Protein AF-A0A822GH36-F1 (afdb_monomer_lite)

pLDDT: mean 86.26, std 12.24, range [36.78, 95.38]

Structure (mmCIF, N/CA/C/O backbone):
data_AF-A0A822GH36-F1
#
_entry.id   AF-A0A822GH36-F1
#
loop_
_atom_site.group_PDB
_atom_site.id
_atom_site.type_symbol
_atom_site.label_atom_id
_atom_site.label_alt_id
_atom_site.label_comp_id
_atom_site.label_asym_id
_atom_site.label_entity_id
_atom_site.label_seq_id
_atom_site.pdbx_PDB_ins_code
_atom_site.Cartn_x
_atom_site.Cartn_y
_atom_site.Cartn_z
_atom_site.occupancy
_atom_site.B_iso_or_equiv
_atom_site.auth_seq_id
_atom_site.auth_comp_id
_atom_site.auth_asym_id
_atom_site.auth_atom_id
_atom_site.pdbx_PDB_model_num
ATOM 1 N N . MET A 1 1 ? -3.833 0.504 12.440 1.00 88.06 1 MET A N 1
ATOM 2 C CA . MET A 1 1 ? -3.458 1.557 11.466 1.00 88.06 1 MET A CA 1
ATOM 3 C C . MET A 1 1 ? -4.288 1.378 10.198 1.00 88.06 1 MET A C 1
ATOM 5 O O . MET A 1 1 ? -4.497 0.233 9.815 1.00 88.06 1 MET A O 1
ATOM 9 N N . LEU A 1 2 ? -4.800 2.445 9.568 1.00 90.44 2 LEU A N 1
ATOM 10 C CA . LEU A 1 2 ? -5.631 2.294 8.360 1.00 90.44 2 LEU A CA 1
ATOM 11 C C . LEU A 1 2 ? -4.774 1.994 7.123 1.00 90.44 2 LEU A C 1
ATOM 13 O O . LEU A 1 2 ? -4.921 0.930 6.531 1.00 90.44 2 LEU A O 1
ATOM 17 N N . LEU A 1 3 ? -3.855 2.897 6.775 1.00 92.25 3 LEU A N 1
ATOM 18 C CA . LEU A 1 3 ? -2.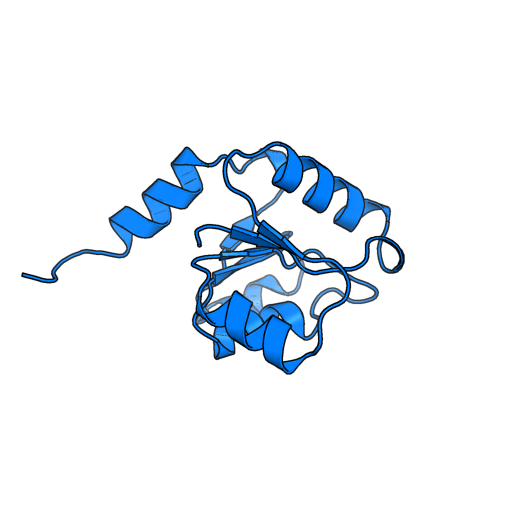982 2.783 5.607 1.00 92.25 3 LEU A CA 1
ATOM 19 C C . LEU A 1 3 ? -1.512 2.840 6.026 1.00 92.25 3 LEU A C 1
ATOM 21 O O . LEU A 1 3 ? -1.095 3.783 6.702 1.00 92.25 3 LEU A O 1
ATOM 25 N N . TYR A 1 4 ? -0.731 1.862 5.572 1.00 93.75 4 TYR A N 1
ATOM 26 C CA . TYR A 1 4 ? 0.717 1.829 5.742 1.00 93.75 4 TYR A CA 1
ATOM 27 C C . TYR A 1 4 ? 1.450 2.085 4.423 1.00 93.75 4 TYR A C 1
ATOM 29 O O . TYR A 1 4 ? 1.133 1.494 3.383 1.00 93.75 4 TYR A O 1
ATOM 37 N N . VAL A 1 5 ? 2.459 2.959 4.469 1.00 92.94 5 VAL A N 1
ATOM 38 C CA . VAL A 1 5 ? 3.268 3.342 3.308 1.00 92.94 5 VAL A CA 1
ATOM 39 C C . VAL A 1 5 ? 4.749 3.114 3.598 1.00 92.94 5 VAL A C 1
ATOM 41 O O . VAL A 1 5 ? 5.343 3.787 4.441 1.00 92.94 5 VAL A O 1
ATOM 44 N N . ASN A 1 6 ? 5.360 2.189 2.853 1.00 91.44 6 ASN A N 1
ATOM 45 C CA . ASN A 1 6 ? 6.794 1.914 2.918 1.00 91.44 6 ASN A CA 1
ATOM 46 C C . ASN A 1 6 ? 7.327 1.507 1.534 1.00 91.44 6 ASN A C 1
ATOM 48 O O . ASN A 1 6 ? 7.248 0.354 1.108 1.00 91.44 6 ASN A O 1
ATOM 52 N N . PHE A 1 7 ? 7.837 2.486 0.786 1.00 89.12 7 PHE A N 1
ATOM 53 C CA . PHE A 1 7 ? 8.577 2.253 -0.453 1.00 89.12 7 PHE A CA 1
ATOM 54 C C . PHE A 1 7 ? 9.464 3.451 -0.794 1.00 89.12 7 PHE A C 1
ATOM 56 O O . PHE A 1 7 ? 9.172 4.598 -0.473 1.00 89.12 7 PHE A O 1
ATOM 63 N N . GLN A 1 8 ? 10.541 3.198 -1.535 1.00 86.56 8 GLN A N 1
ATOM 64 C CA . GLN A 1 8 ? 11.405 4.266 -2.040 1.00 86.56 8 GLN A CA 1
ATOM 65 C C . GLN A 1 8 ? 10.926 4.758 -3.406 1.00 86.56 8 GLN A C 1
ATOM 67 O O . GLN A 1 8 ? 10.787 3.968 -4.339 1.00 86.56 8 GLN A O 1
ATOM 72 N N . VAL A 1 9 ? 10.757 6.067 -3.572 1.00 89.12 9 VAL A N 1
ATOM 73 C CA . VAL A 1 9 ? 10.314 6.679 -4.840 1.00 89.12 9 VAL A CA 1
ATOM 74 C C . VAL A 1 9 ? 11.279 6.404 -6.004 1.00 89.12 9 VAL A C 1
ATOM 76 O O . VAL A 1 9 ? 10.855 6.269 -7.150 1.00 89.12 9 VAL A O 1
ATOM 79 N N . LYS A 1 10 ? 12.578 6.255 -5.718 1.00 86.69 10 LYS A N 1
ATOM 80 C CA . LYS A 1 10 ? 13.650 6.208 -6.726 1.00 86.69 10 LYS A CA 1
ATOM 81 C C . LYS A 1 10 ? 13.496 5.113 -7.796 1.00 86.69 10 LYS A C 1
ATOM 83 O O . LYS A 1 10 ? 13.894 5.351 -8.929 1.00 86.69 10 LYS A O 1
ATOM 88 N N . ASN A 1 11 ? 12.889 3.970 -7.459 1.00 79.38 11 ASN A N 1
ATOM 89 C CA . ASN A 1 11 ? 12.756 2.816 -8.363 1.00 79.38 11 ASN A CA 1
ATOM 90 C C . ASN A 1 11 ? 11.579 2.945 -9.351 1.00 79.38 11 ASN A C 1
ATOM 92 O O . ASN A 1 11 ? 11.452 2.144 -10.261 1.00 79.38 11 ASN A O 1
ATOM 96 N N . ASN A 1 12 ? 10.673 3.906 -9.170 1.00 87.56 12 ASN A N 1
ATOM 97 C CA . ASN A 1 12 ? 9.637 4.227 -10.156 1.00 87.56 12 ASN A CA 1
ATOM 98 C C . ASN A 1 12 ? 9.087 5.611 -9.831 1.00 87.56 12 ASN A C 1
ATOM 100 O O . ASN A 1 12 ? 8.060 5.748 -9.168 1.00 87.56 12 ASN A O 1
ATOM 104 N N . ARG A 1 13 ? 9.825 6.647 -10.239 1.00 89.44 13 ARG A N 1
ATOM 105 C CA . ARG A 1 13 ? 9.547 8.022 -9.804 1.00 89.44 13 ARG A CA 1
ATOM 106 C C . ARG A 1 13 ? 8.142 8.466 -10.192 1.00 89.44 13 ARG A C 1
ATOM 108 O O . ARG A 1 13 ? 7.437 9.015 -9.361 1.00 89.44 13 ARG A O 1
ATOM 115 N N . VAL A 1 14 ? 7.712 8.171 -11.418 1.00 90.25 14 VAL A N 1
ATOM 116 C CA . VAL A 1 14 ? 6.406 8.609 -11.927 1.00 90.25 14 VAL A CA 1
ATOM 117 C C . VAL A 1 14 ? 5.267 8.039 -11.083 1.00 90.25 14 VAL A C 1
ATOM 119 O O . VAL A 1 14 ? 4.449 8.805 -10.578 1.00 90.25 14 VAL A O 1
ATOM 122 N N . GLN A 1 15 ? 5.222 6.719 -10.887 1.00 90.12 15 GLN A N 1
ATOM 123 C CA . GLN A 1 15 ? 4.104 6.100 -10.172 1.00 90.12 15 GLN A CA 1
ATOM 124 C C . GLN A 1 15 ? 4.210 6.280 -8.658 1.00 90.12 15 GLN A C 1
ATOM 126 O O . GLN A 1 15 ? 3.219 6.593 -8.000 1.00 90.12 15 GLN A O 1
ATOM 131 N N . ARG A 1 16 ? 5.414 6.149 -8.089 1.00 91.19 16 ARG A N 1
ATOM 132 C CA . ARG A 1 16 ? 5.610 6.229 -6.635 1.00 91.19 16 ARG A CA 1
ATOM 133 C C . ARG A 1 16 ? 5.519 7.648 -6.098 1.00 91.19 16 ARG A C 1
ATOM 135 O O . ARG A 1 16 ? 5.044 7.808 -4.982 1.00 91.19 16 ARG A O 1
ATOM 142 N N . SER A 1 17 ? 5.916 8.673 -6.858 1.00 92.31 17 SER A N 1
ATOM 143 C CA . SER A 1 17 ? 5.684 10.062 -6.442 1.00 92.31 17 SER A CA 1
ATOM 144 C C . SER A 1 17 ? 4.197 10.393 -6.418 1.00 92.31 17 SER A C 1
ATOM 146 O O . SER A 1 17 ? 3.756 11.058 -5.488 1.00 92.31 17 SER A O 1
ATOM 148 N N . LYS A 1 18 ? 3.418 9.912 -7.398 1.00 92.69 18 LYS A N 1
ATOM 149 C CA . LYS A 1 18 ? 1.960 10.091 -7.402 1.00 92.69 18 LYS A CA 1
ATOM 150 C C . LYS A 1 18 ? 1.309 9.389 -6.210 1.00 92.69 18 LYS A C 1
ATOM 152 O O . LYS A 1 18 ? 0.589 10.038 -5.461 1.00 92.69 18 LYS A O 1
ATOM 157 N N . ALA A 1 19 ? 1.634 8.113 -5.997 1.00 92.50 19 ALA A N 1
ATOM 158 C CA . ALA A 1 19 ? 1.119 7.327 -4.876 1.00 92.50 19 ALA A CA 1
ATOM 159 C C . ALA A 1 19 ? 1.476 7.958 -3.522 1.00 92.50 19 ALA A C 1
ATOM 161 O O . ALA A 1 19 ? 0.618 8.108 -2.658 1.00 92.50 19 ALA A O 1
ATOM 162 N N . LEU A 1 20 ? 2.735 8.376 -3.349 1.00 92.12 20 LEU A N 1
ATOM 163 C CA . LEU A 1 20 ? 3.187 9.010 -2.114 1.00 92.12 20 LEU A CA 1
ATOM 164 C C . LEU A 1 20 ? 2.518 10.371 -1.897 1.00 92.12 20 LEU A C 1
ATOM 166 O O . LEU A 1 20 ? 2.079 10.651 -0.790 1.00 92.12 20 LEU A O 1
ATOM 170 N N . LYS A 1 21 ? 2.406 11.206 -2.940 1.00 92.62 21 LYS A N 1
ATOM 171 C CA . LYS A 1 21 ? 1.728 12.507 -2.847 1.00 92.62 21 LYS A CA 1
ATOM 172 C C . LYS A 1 21 ? 0.268 12.342 -2.429 1.00 92.62 21 LYS A C 1
ATOM 174 O O . LYS A 1 21 ? -0.193 13.095 -1.581 1.00 92.62 21 LYS A O 1
ATOM 179 N N . TRP A 1 22 ? -0.431 11.372 -3.015 1.00 91.88 22 TRP A N 1
ATOM 180 C CA . TRP A 1 22 ? -1.797 11.038 -2.627 1.00 91.88 22 TRP A CA 1
ATOM 181 C C . TRP A 1 22 ? -1.865 10.604 -1.158 1.00 91.88 22 TRP A C 1
ATOM 183 O O . TRP A 1 22 ? -2.608 11.198 -0.384 1.00 91.88 22 TRP A O 1
ATOM 193 N N . ALA A 1 23 ? -1.028 9.647 -0.746 1.00 91.56 23 ALA A N 1
ATOM 194 C CA . ALA A 1 23 ? -1.061 9.114 0.613 1.00 91.56 23 ALA A CA 1
ATOM 195 C C . ALA A 1 23 ? -0.729 10.172 1.678 1.00 91.56 23 ALA A C 1
ATOM 197 O O . ALA A 1 23 ? -1.363 10.212 2.723 1.00 91.56 23 ALA A O 1
ATOM 198 N N . LEU A 1 24 ? 0.225 11.067 1.406 1.00 89.31 24 LEU A N 1
ATOM 199 C CA . LEU A 1 24 ? 0.557 12.178 2.305 1.00 89.31 24 LEU A CA 1
ATOM 200 C C . LEU A 1 24 ? -0.536 13.256 2.372 1.00 89.31 24 LEU A C 1
ATOM 202 O O . LEU A 1 24 ? -0.508 14.085 3.276 1.00 89.31 24 LEU A O 1
ATOM 206 N N . GLY A 1 25 ? -1.473 13.272 1.420 1.00 88.00 25 GLY A N 1
ATOM 207 C CA . GLY A 1 25 ? -2.638 14.156 1.438 1.00 88.00 25 GLY A CA 1
ATOM 208 C C . GLY A 1 25 ? -3.782 13.655 2.321 1.00 88.00 25 GLY A C 1
ATOM 209 O O . GLY A 1 25 ? -4.730 14.402 2.551 1.00 88.00 25 GLY A O 1
ATOM 210 N N . LEU A 1 26 ? -3.714 12.413 2.809 1.00 84.06 26 LEU A N 1
ATOM 211 C CA . LEU A 1 26 ? -4.740 11.827 3.664 1.00 84.06 26 LEU A CA 1
ATOM 212 C C . LEU A 1 26 ? -4.445 12.085 5.151 1.00 84.06 26 LEU A C 1
ATOM 214 O O . LEU A 1 26 ? -3.283 12.044 5.571 1.00 84.06 26 LEU A O 1
ATOM 218 N N . PRO A 1 27 ? -5.480 12.284 5.985 1.00 78.19 27 PRO A N 1
ATOM 219 C CA . PRO A 1 27 ? -5.304 12.293 7.431 1.00 78.19 27 PRO A CA 1
ATOM 220 C C . PRO A 1 27 ? -4.876 10.900 7.932 1.00 78.19 27 PRO A C 1
ATOM 222 O O . PRO A 1 27 ? -5.283 9.877 7.385 1.00 78.19 27 PRO A O 1
ATOM 225 N N . ASN A 1 28 ? -4.080 10.850 9.007 1.00 69.81 28 ASN A N 1
ATOM 226 C CA . ASN A 1 28 ? -3.719 9.615 9.728 1.00 69.81 28 ASN A CA 1
ATOM 227 C C . ASN A 1 28 ? -2.972 8.533 8.916 1.00 69.81 28 ASN A C 1
ATOM 229 O O . ASN A 1 28 ? -3.103 7.339 9.198 1.00 69.81 28 ASN A O 1
ATOM 233 N N . VAL A 1 29 ? -2.149 8.928 7.941 1.00 74.94 29 VAL A N 1
ATOM 234 C CA . VAL A 1 29 ? -1.271 7.994 7.218 1.00 74.94 29 VAL A CA 1
ATOM 235 C C . VAL A 1 29 ? 0.069 7.834 7.924 1.00 74.94 29 VAL A C 1
ATOM 237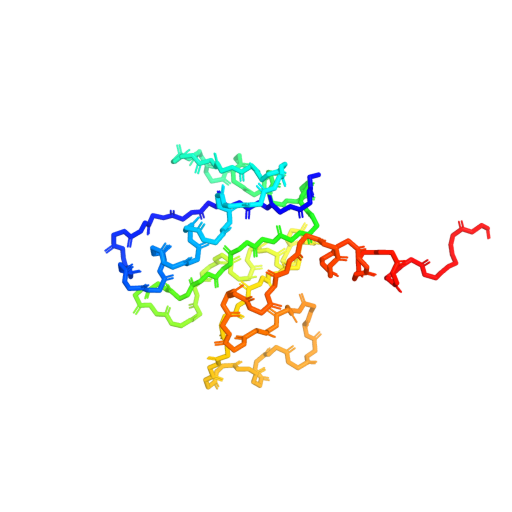 O O . VAL A 1 29 ? 0.767 8.807 8.207 1.00 74.94 29 VAL A O 1
ATOM 240 N N . THR A 1 30 ? 0.471 6.585 8.155 1.00 76.31 30 THR A N 1
ATOM 241 C CA . THR A 1 30 ? 1.822 6.274 8.624 1.00 76.31 30 THR A CA 1
ATOM 242 C C . THR A 1 30 ? 2.727 6.033 7.426 1.00 76.31 30 THR A C 1
ATOM 244 O O . THR A 1 30 ? 2.580 5.063 6.679 1.00 76.31 30 THR A O 1
ATOM 247 N N . HIS A 1 31 ? 3.695 6.928 7.268 1.00 77.94 31 HIS A N 1
ATOM 248 C CA . HIS A 1 31 ? 4.775 6.795 6.305 1.00 77.94 31 HIS A CA 1
ATOM 249 C C . HIS A 1 31 ? 6.070 6.473 7.048 1.00 77.94 31 HIS A C 1
ATOM 251 O O . HIS A 1 31 ? 6.563 7.287 7.829 1.00 77.94 31 HIS A O 1
ATOM 257 N N . SER A 1 32 ? 6.627 5.287 6.809 1.00 75.12 32 SER A N 1
ATOM 258 C CA . SER A 1 32 ? 7.915 4.902 7.384 1.00 75.12 32 SER A CA 1
ATOM 259 C C . SER A 1 32 ? 9.031 5.061 6.358 1.00 75.12 32 SER A C 1
ATOM 261 O O . SER A 1 32 ? 8.944 4.582 5.227 1.00 75.12 32 SER A O 1
ATOM 263 N N . HIS A 1 33 ? 10.119 5.701 6.779 1.00 68.25 33 HIS A N 1
ATOM 264 C CA . HIS A 1 33 ? 11.387 5.662 6.058 1.00 68.25 33 HIS A CA 1
ATOM 265 C C . HIS A 1 33 ? 12.161 4.398 6.443 1.00 68.25 33 HIS A C 1
ATOM 267 O O . HIS A 1 33 ? 12.010 3.931 7.564 1.00 68.25 33 HIS A O 1
ATOM 273 N N . VAL A 1 34 ? 12.963 3.874 5.502 1.00 67.12 34 VAL A N 1
ATOM 274 C CA . VAL A 1 34 ? 13.862 2.700 5.606 1.00 67.12 34 VAL A CA 1
ATOM 275 C C . VAL A 1 34 ? 13.878 2.051 6.996 1.00 67.12 34 VAL A C 1
ATOM 277 O O . VAL A 1 34 ? 14.610 2.470 7.888 1.00 67.12 34 VAL A O 1
ATOM 280 N N . THR A 1 35 ? 13.063 1.014 7.156 1.00 79.50 35 THR A N 1
ATOM 281 C CA . THR A 1 35 ? 12.977 0.200 8.369 1.00 79.50 35 THR A CA 1
ATOM 282 C C . THR A 1 35 ? 13.696 -1.129 8.162 1.00 79.50 35 THR A C 1
ATOM 284 O O . THR A 1 35 ? 13.950 -1.533 7.023 1.00 79.50 35 THR A O 1
ATOM 287 N N . SER A 1 36 ? 13.990 -1.851 9.247 1.00 89.69 36 SER A N 1
ATOM 288 C CA . SER A 1 36 ? 14.318 -3.273 9.116 1.00 89.69 36 SER A CA 1
ATOM 289 C C . SER A 1 36 ? 13.150 -4.018 8.459 1.00 89.69 36 SER A C 1
ATOM 291 O O . SER A 1 36 ? 11.995 -3.583 8.529 1.00 89.69 36 SER A O 1
ATOM 293 N N . HIS A 1 37 ? 13.448 -5.141 7.809 1.00 90.00 37 HIS A N 1
ATOM 294 C CA . HIS A 1 37 ? 12.418 -5.958 7.171 1.00 90.00 37 HIS A CA 1
ATOM 295 C C . HIS A 1 37 ? 11.409 -6.506 8.194 1.00 90.00 37 HIS A C 1
ATOM 297 O O . HIS A 1 37 ? 10.209 -6.472 7.952 1.00 90.00 37 HIS A O 1
ATOM 303 N N . GLU A 1 38 ? 11.885 -6.906 9.376 1.00 92.50 38 GLU A N 1
ATOM 304 C CA . GLU A 1 38 ? 11.040 -7.335 10.496 1.00 92.50 38 GLU A CA 1
ATOM 305 C C . GLU A 1 38 ? 10.051 -6.243 10.920 1.00 92.50 38 GLU A C 1
ATOM 307 O O . GLU A 1 38 ? 8.851 -6.492 11.019 1.00 92.50 38 GLU A O 1
ATOM 312 N N . LEU A 1 39 ? 10.537 -5.012 11.109 1.00 91.50 39 LEU A N 1
ATOM 313 C CA . LEU A 1 39 ? 9.680 -3.887 11.464 1.00 91.50 39 LEU A CA 1
ATOM 314 C C . LEU A 1 39 ? 8.672 -3.593 10.347 1.00 91.50 39 LEU A C 1
ATOM 316 O O . LEU A 1 39 ? 7.502 -3.379 10.630 1.00 91.50 39 LEU A O 1
ATOM 320 N N . TYR A 1 40 ? 9.104 -3.633 9.085 1.00 92.75 40 TYR A N 1
ATOM 321 C CA . TYR A 1 40 ? 8.217 -3.466 7.933 1.00 92.75 40 TYR A CA 1
ATOM 322 C C . TYR A 1 40 ? 7.063 -4.479 7.944 1.00 92.75 40 TYR A C 1
ATOM 324 O O . TYR A 1 40 ? 5.907 -4.071 7.851 1.00 92.75 40 TYR A O 1
ATOM 332 N N . LEU A 1 41 ? 7.362 -5.773 8.097 1.00 94.19 41 LEU A N 1
ATOM 333 C CA . LEU A 1 41 ? 6.343 -6.823 8.136 1.00 94.19 41 LEU A CA 1
ATOM 334 C C . LEU A 1 41 ? 5.411 -6.654 9.338 1.00 94.19 41 LEU A C 1
ATOM 336 O O . LEU A 1 41 ? 4.197 -6.778 9.196 1.00 94.19 41 LEU A O 1
ATOM 340 N N . ARG A 1 42 ? 5.961 -6.314 10.508 1.00 94.00 42 ARG A N 1
ATOM 341 C CA . ARG A 1 42 ? 5.174 -6.067 11.719 1.00 94.00 42 ARG A CA 1
ATOM 342 C C . ARG A 1 42 ? 4.194 -4.908 11.540 1.00 94.00 42 ARG A C 1
ATOM 344 O O . ARG A 1 42 ? 3.020 -5.046 11.864 1.00 94.00 42 ARG A O 1
ATOM 351 N N . GLU A 1 43 ? 4.659 -3.771 11.022 1.00 93.38 43 GLU A N 1
ATOM 352 C CA . GLU A 1 43 ? 3.791 -2.616 10.772 1.00 93.38 43 GLU A CA 1
ATOM 353 C C . GLU A 1 43 ? 2.748 -2.920 9.690 1.00 93.38 43 GLU A C 1
ATOM 355 O O . GLU A 1 43 ? 1.593 -2.515 9.819 1.00 93.38 43 GLU A O 1
ATOM 360 N N . LEU A 1 44 ? 3.119 -3.693 8.666 1.00 92.56 44 LEU A N 1
ATOM 361 C CA . LEU A 1 44 ? 2.197 -4.145 7.630 1.00 92.56 44 LEU A CA 1
ATOM 362 C C . LEU A 1 44 ? 1.083 -5.031 8.206 1.00 92.56 44 LEU A C 1
ATOM 364 O O . LEU A 1 44 ? -0.078 -4.782 7.909 1.00 92.56 44 LEU A O 1
ATOM 368 N N . GLY A 1 45 ? 1.404 -5.983 9.088 1.00 93.94 45 GLY A N 1
ATOM 369 C CA . GLY A 1 45 ? 0.406 -6.825 9.766 1.00 93.94 45 GLY A CA 1
ATOM 370 C C . GLY A 1 45 ? -0.520 -6.066 10.727 1.00 93.94 45 GLY A C 1
ATOM 371 O O . GLY A 1 45 ? -1.629 -6.508 11.011 1.00 93.94 45 GLY A O 1
ATOM 372 N N . ASN A 1 46 ? -0.108 -4.881 11.187 1.00 93.62 46 ASN A N 1
ATOM 373 C CA . ASN A 1 46 ? -0.938 -3.981 11.997 1.00 93.62 46 ASN A CA 1
ATOM 374 C C . ASN A 1 46 ? -1.781 -2.998 11.151 1.00 93.62 46 ASN A C 1
ATOM 376 O O . ASN A 1 46 ? -2.556 -2.189 11.696 1.00 93.62 46 ASN A O 1
ATOM 380 N N . ALA A 1 47 ? -1.612 -3.017 9.826 1.00 93.12 47 ALA A N 1
ATOM 381 C CA . ALA A 1 47 ? -2.317 -2.167 8.878 1.00 93.12 47 ALA A CA 1
ATOM 382 C C . ALA A 1 47 ? -3.559 -2.865 8.310 1.00 93.12 47 ALA A C 1
ATOM 384 O O . ALA A 1 47 ? -3.568 -4.074 8.105 1.00 93.12 47 ALA A O 1
ATOM 385 N N . LYS A 1 48 ? -4.603 -2.097 7.979 1.00 93.69 48 LYS A N 1
ATOM 386 C CA . LYS A 1 48 ? -5.713 -2.615 7.159 1.00 93.69 48 LYS A CA 1
ATOM 387 C C . LYS A 1 48 ? -5.330 -2.655 5.679 1.00 93.69 48 LYS A C 1
ATOM 389 O O . LYS A 1 48 ? -5.615 -3.636 4.996 1.00 93.69 48 LYS A O 1
ATOM 394 N N . PHE A 1 49 ? -4.646 -1.614 5.210 1.00 94.31 49 PHE A N 1
ATOM 395 C CA . PHE A 1 49 ? -4.192 -1.474 3.831 1.00 94.31 49 PHE A CA 1
ATOM 396 C C . PHE A 1 49 ? -2.687 -1.213 3.749 1.00 94.31 49 PHE A C 1
ATOM 398 O O . PHE A 1 49 ? -2.128 -0.463 4.552 1.00 94.31 49 PHE A O 1
ATOM 405 N N . GLY A 1 50 ? -2.046 -1.774 2.723 1.00 94.12 50 GLY A N 1
ATOM 406 C CA . GLY A 1 50 ? -0.655 -1.497 2.365 1.00 94.12 50 GLY A CA 1
ATOM 407 C C . GLY A 1 50 ? -0.560 -0.881 0.973 1.00 94.12 50 GLY A C 1
ATOM 408 O O . GLY A 1 50 ? -1.056 -1.451 0.004 1.00 94.12 50 GLY A O 1
ATOM 409 N N . LEU A 1 51 ? 0.091 0.274 0.831 1.00 94.00 51 LEU A N 1
ATOM 410 C CA . LEU A 1 51 ? 0.235 0.910 -0.481 1.00 94.00 51 LEU A CA 1
ATOM 411 C C . LEU A 1 51 ? 1.321 0.204 -1.312 1.00 94.00 51 LEU A C 1
ATOM 413 O O . LEU A 1 51 ? 2.506 0.262 -0.969 1.00 94.00 51 LEU A O 1
ATOM 417 N N . SER A 1 52 ? 0.940 -0.429 -2.427 1.00 94.12 52 SER A N 1
ATOM 418 C CA . SER A 1 52 ? 1.845 -1.208 -3.286 1.00 94.12 52 SER A CA 1
ATOM 419 C C . SER A 1 52 ? 1.875 -0.681 -4.733 1.00 94.12 52 SER A C 1
ATOM 421 O O . SER A 1 52 ? 1.428 -1.342 -5.670 1.00 94.12 52 SER A O 1
ATOM 423 N N . PRO A 1 53 ? 2.432 0.524 -4.971 1.00 93.38 53 PRO A N 1
ATOM 424 C CA . PRO A 1 53 ? 2.601 1.043 -6.321 1.00 93.38 53 PRO A CA 1
ATOM 425 C C . PRO A 1 53 ? 3.669 0.237 -7.078 1.00 93.38 53 PRO A C 1
ATOM 427 O O . PRO A 1 53 ? 4.625 -0.248 -6.450 1.00 93.38 53 PRO A O 1
ATOM 430 N N . PRO A 1 54 ? 3.600 0.176 -8.421 1.00 90.81 54 PRO A N 1
ATOM 431 C CA . PRO A 1 54 ? 4.631 -0.445 -9.244 1.00 90.81 54 PRO A CA 1
ATOM 432 C C . PRO A 1 54 ? 6.046 0.066 -8.923 1.00 90.81 54 PRO A C 1
ATOM 434 O O . PRO A 1 54 ? 6.273 1.234 -8.586 1.00 90.81 54 PRO A O 1
ATOM 437 N N . GLY A 1 55 ? 7.020 -0.842 -8.971 1.00 84.94 55 GLY A N 1
ATOM 438 C CA . GLY A 1 55 ? 8.448 -0.549 -8.829 1.00 84.94 55 GLY A CA 1
ATOM 439 C C . GLY A 1 55 ? 9.170 -0.609 -10.165 1.00 84.94 55 GLY A C 1
ATOM 440 O O . GLY A 1 55 ? 8.629 -0.163 -11.174 1.00 84.94 55 GLY A O 1
ATOM 441 N N . ASN A 1 56 ? 10.370 -1.199 -10.158 1.00 77.88 56 ASN A N 1
ATOM 442 C CA . ASN A 1 56 ? 11.059 -1.590 -11.392 1.00 77.88 56 ASN A CA 1
ATOM 443 C C . ASN A 1 56 ? 10.275 -2.684 -12.149 1.00 77.88 56 ASN A C 1
ATOM 445 O O . ASN A 1 56 ? 10.401 -2.794 -13.362 1.00 77.88 56 ASN A O 1
ATOM 449 N N . GLY A 1 57 ? 9.467 -3.477 -11.434 1.00 72.25 57 GLY A N 1
ATOM 450 C CA . GLY A 1 57 ? 8.480 -4.408 -11.986 1.00 72.25 57 GLY A CA 1
ATOM 451 C C . GLY A 1 57 ? 7.062 -4.094 -11.497 1.00 72.25 57 GLY A C 1
ATOM 452 O O . GLY A 1 57 ? 6.882 -3.299 -10.565 1.00 72.25 57 GLY A O 1
ATOM 453 N N . LEU A 1 58 ? 6.070 -4.717 -12.140 1.00 59.94 58 LEU A N 1
ATOM 454 C CA . LEU A 1 58 ? 4.648 -4.556 -11.816 1.00 59.94 58 LEU A CA 1
ATOM 455 C C . LEU A 1 58 ? 4.261 -5.286 -10.519 1.00 59.94 58 LEU A C 1
ATOM 457 O O . LEU A 1 58 ? 3.595 -4.682 -9.686 1.00 59.94 58 LEU A O 1
ATOM 461 N N . ASP A 1 59 ? 4.754 -6.513 -10.311 1.00 59.16 59 ASP A N 1
ATOM 462 C CA . ASP A 1 59 ? 4.571 -7.273 -9.068 1.00 59.16 59 ASP A CA 1
ATOM 463 C C . ASP A 1 59 ? 5.884 -7.352 -8.310 1.00 59.16 59 ASP A C 1
ATOM 465 O O . ASP A 1 59 ? 6.829 -7.993 -8.764 1.00 59.16 59 ASP A O 1
ATOM 469 N N . TRP A 1 60 ? 5.977 -6.682 -7.171 1.00 71.69 60 TRP A N 1
ATOM 470 C CA . TRP A 1 60 ? 7.141 -6.782 -6.296 1.00 71.69 60 TRP A CA 1
ATOM 471 C C . TRP A 1 60 ? 6.685 -7.197 -4.905 1.00 71.69 60 TRP A C 1
ATOM 473 O O . TRP A 1 60 ? 5.547 -6.931 -4.528 1.00 71.69 60 TRP A O 1
ATOM 483 N N . HIS A 1 61 ? 7.617 -7.791 -4.155 1.00 84.88 61 HIS A N 1
ATOM 484 C CA . HIS A 1 61 ? 7.446 -8.404 -2.833 1.00 84.88 61 HIS A CA 1
ATOM 485 C C . HIS A 1 61 ? 6.394 -7.741 -1.930 1.00 84.88 61 HIS A C 1
ATOM 487 O O . HIS A 1 61 ? 5.579 -8.461 -1.377 1.00 84.88 61 HIS A O 1
ATOM 493 N N . ARG A 1 62 ? 6.304 -6.402 -1.900 1.00 90.06 62 ARG A N 1
ATOM 494 C CA . ARG A 1 62 ? 5.304 -5.646 -1.119 1.00 90.06 62 ARG A CA 1
ATOM 495 C C . ARG A 1 62 ? 3.855 -6.106 -1.296 1.00 90.06 62 ARG A C 1
ATOM 497 O O . ARG A 1 62 ? 3.117 -6.102 -0.318 1.00 90.06 62 ARG A O 1
ATOM 504 N N . THR A 1 63 ? 3.427 -6.454 -2.513 1.00 93.38 63 THR A N 1
ATOM 505 C CA . THR A 1 63 ? 2.046 -6.916 -2.751 1.00 93.38 63 THR A CA 1
ATOM 506 C C . THR A 1 63 ? 1.804 -8.238 -2.025 1.00 93.38 63 THR A C 1
ATOM 508 O O . THR A 1 63 ? 0.850 -8.363 -1.263 1.00 93.38 63 THR A O 1
ATOM 511 N N . TRP A 1 64 ? 2.715 -9.194 -2.203 1.00 92.00 64 TRP A N 1
ATOM 512 C CA . TRP A 1 64 ? 2.636 -10.522 -1.599 1.00 92.00 64 TRP A CA 1
ATOM 513 C C . TRP A 1 64 ? 2.887 -10.498 -0.089 1.00 92.00 64 TRP A C 1
ATOM 515 O O . TRP A 1 64 ? 2.186 -11.171 0.653 1.00 92.00 64 TRP A O 1
ATOM 525 N N . GLU A 1 65 ? 3.825 -9.677 0.381 1.00 94.06 65 GLU A N 1
ATOM 526 C CA . GLU A 1 65 ? 4.081 -9.430 1.802 1.00 94.06 65 GLU A CA 1
ATOM 527 C C . GLU A 1 65 ? 2.833 -8.866 2.486 1.00 94.06 65 GLU A C 1
ATOM 529 O O . GLU A 1 65 ? 2.481 -9.327 3.566 1.00 94.06 65 GLU A O 1
ATOM 534 N N . ALA A 1 66 ? 2.114 -7.930 1.853 1.00 94.31 66 ALA A N 1
ATOM 535 C CA . ALA A 1 66 ? 0.867 -7.404 2.406 1.00 94.31 66 ALA A CA 1
ATOM 536 C C . ALA A 1 66 ? -0.182 -8.503 2.569 1.00 94.31 66 ALA A C 1
ATOM 538 O O . ALA A 1 66 ? -0.718 -8.661 3.664 1.00 94.31 66 ALA A O 1
ATOM 539 N N . ILE A 1 67 ? -0.398 -9.303 1.519 1.00 93.06 67 ILE A N 1
ATOM 540 C CA . ILE A 1 67 ? -1.340 -10.430 1.545 1.00 93.06 67 ILE A CA 1
ATOM 541 C C . ILE A 1 67 ? -0.966 -11.421 2.654 1.00 93.06 67 ILE A C 1
ATOM 543 O O . ILE A 1 67 ? -1.816 -11.783 3.463 1.00 93.06 67 ILE A O 1
ATOM 547 N N . LEU A 1 68 ? 0.306 -11.827 2.726 1.00 93.81 68 LEU A N 1
ATOM 548 C CA . LEU A 1 68 ? 0.802 -12.783 3.722 1.00 93.81 68 LEU A CA 1
ATOM 549 C C . LEU A 1 68 ? 0.673 -12.263 5.157 1.00 93.81 68 LEU A C 1
ATOM 551 O O . LEU A 1 68 ? 0.399 -13.041 6.065 1.00 93.81 68 LEU A O 1
ATOM 555 N N . MET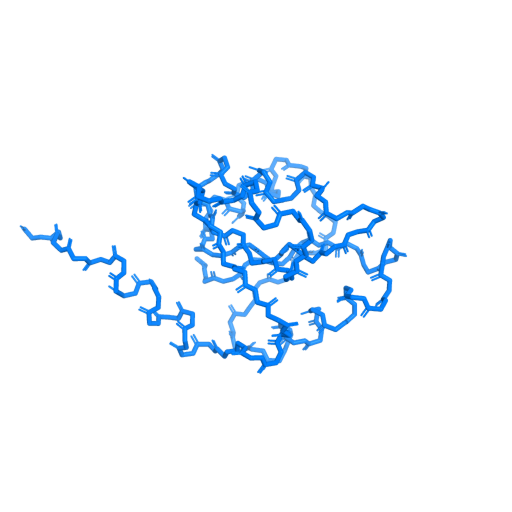 A 1 69 ? 0.842 -10.956 5.361 1.00 95.31 69 MET A N 1
ATOM 556 C CA . MET A 1 69 ? 0.686 -10.318 6.669 1.00 95.31 69 MET A CA 1
ATOM 557 C C . MET A 1 69 ? -0.776 -9.983 7.012 1.00 95.31 69 MET A C 1
ATOM 559 O O . MET A 1 69 ? -1.033 -9.437 8.082 1.00 95.31 69 MET A O 1
ATOM 563 N N . GLY A 1 70 ? -1.740 -10.300 6.138 1.00 92.38 70 GLY A N 1
ATOM 564 C CA . GLY A 1 70 ? -3.169 -10.054 6.366 1.00 92.38 70 GLY A CA 1
ATOM 565 C C . GLY A 1 70 ? -3.639 -8.627 6.057 1.00 92.38 70 GLY A C 1
ATOM 566 O O . GLY A 1 70 ? -4.792 -8.289 6.331 1.00 92.38 70 GLY A O 1
ATOM 567 N N . ALA A 1 71 ? -2.783 -7.794 5.465 1.00 94.12 71 ALA A N 1
ATOM 568 C CA . ALA A 1 71 ? -3.147 -6.476 4.962 1.00 94.12 71 ALA A CA 1
ATOM 569 C C . ALA A 1 71 ? -3.643 -6.554 3.511 1.00 94.12 71 ALA A C 1
ATOM 571 O O . ALA A 1 71 ? -3.246 -7.413 2.727 1.00 94.12 71 ALA A O 1
ATOM 572 N N . VAL A 1 72 ? -4.483 -5.599 3.118 1.00 95.38 72 VAL A N 1
ATOM 573 C CA . VAL A 1 72 ? -4.990 -5.488 1.745 1.00 95.38 72 VAL A CA 1
ATOM 574 C C . VAL A 1 72 ? -4.044 -4.607 0.932 1.00 95.38 72 VAL A C 1
ATOM 576 O O . VAL A 1 72 ? -3.998 -3.394 1.177 1.00 95.38 72 VAL A O 1
ATOM 579 N N . PRO A 1 73 ? -3.273 -5.141 -0.030 1.00 95.00 73 PRO A N 1
ATOM 580 C CA . PRO A 1 73 ? -2.483 -4.294 -0.908 1.00 95.00 73 PRO A CA 1
ATOM 581 C C . PRO A 1 73 ? -3.387 -3.438 -1.799 1.00 95.00 73 PRO A C 1
ATOM 583 O O . PRO A 1 73 ? -4.343 -3.930 -2.399 1.00 95.00 73 PRO A O 1
ATOM 586 N N . ILE A 1 74 ? -3.041 -2.158 -1.917 1.00 95.06 74 ILE A N 1
ATOM 587 C CA . ILE A 1 74 ? -3.615 -1.241 -2.901 1.00 95.06 74 ILE A CA 1
ATOM 588 C C . ILE A 1 74 ? -2.650 -1.152 -4.084 1.00 95.06 74 ILE A C 1
ATOM 590 O O . ILE A 1 74 ? -1.516 -0.686 -3.923 1.00 95.06 74 ILE A O 1
ATOM 594 N N . VAL A 1 75 ? -3.093 -1.594 -5.259 1.00 94.56 75 VAL A N 1
ATOM 595 C CA . VAL A 1 75 ? -2.286 -1.683 -6.486 1.00 94.56 75 VAL A CA 1
ATOM 596 C C . VAL A 1 75 ? -2.915 -0.872 -7.616 1.00 94.56 75 VAL A C 1
ATOM 598 O O . VAL A 1 75 ? -4.127 -0.679 -7.664 1.00 94.56 75 VAL A O 1
ATOM 601 N N . LEU A 1 76 ? -2.085 -0.421 -8.556 1.00 93.81 76 LEU A N 1
ATOM 602 C CA . LEU A 1 76 ? -2.566 0.152 -9.815 1.00 93.81 76 LEU A CA 1
ATOM 603 C C . LEU A 1 76 ? -2.997 -0.963 -10.772 1.00 93.81 76 LEU A C 1
ATOM 605 O O . LEU A 1 76 ? -2.276 -1.953 -10.917 1.00 93.81 76 LEU A O 1
ATOM 609 N N . ARG A 1 77 ? -4.110 -0.740 -11.477 1.00 93.62 77 ARG A N 1
ATOM 610 C CA . ARG A 1 77 ? -4.601 -1.565 -12.587 1.00 93.62 77 ARG A CA 1
ATOM 611 C C . ARG A 1 77 ? -3.467 -1.895 -13.551 1.00 93.62 77 ARG A C 1
ATOM 613 O O . ARG A 1 77 ? -2.733 -1.011 -14.005 1.00 93.62 77 ARG A O 1
ATOM 620 N N . SER A 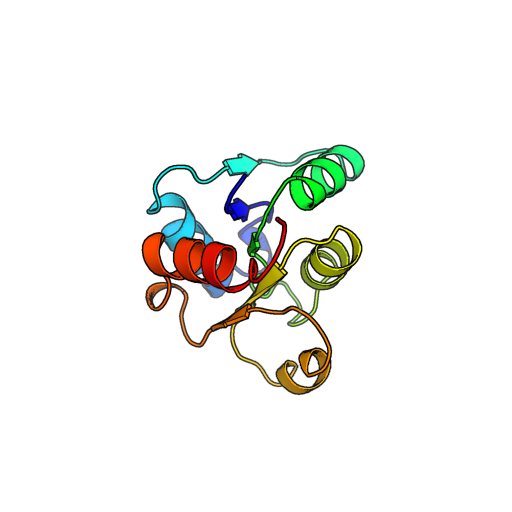1 78 ? -3.320 -3.170 -13.890 1.00 91.50 78 SER A N 1
ATOM 621 C CA . SER A 1 78 ? -2.289 -3.631 -14.813 1.00 91.50 78 SER A CA 1
ATOM 622 C C . SER A 1 78 ? -2.662 -4.957 -15.480 1.00 91.50 78 SER A C 1
ATOM 624 O O . SER A 1 78 ? -3.725 -5.526 -15.271 1.00 91.50 78 SER A O 1
ATOM 626 N N . ARG A 1 79 ? -1.750 -5.506 -16.287 1.00 90.75 79 ARG A N 1
ATOM 627 C CA . ARG A 1 79 ? -1.925 -6.853 -16.857 1.00 90.75 79 ARG A CA 1
ATOM 628 C C . ARG A 1 79 ? -1.837 -7.975 -15.813 1.00 90.75 79 ARG A C 1
ATOM 630 O O . ARG A 1 79 ? -2.056 -9.125 -16.171 1.00 90.75 79 ARG A O 1
ATOM 637 N N . LEU A 1 80 ? -1.484 -7.653 -14.568 1.00 89.06 80 LEU A N 1
ATOM 638 C CA . LEU A 1 80 ? -1.388 -8.610 -13.469 1.00 89.06 80 LEU A CA 1
ATOM 639 C C . LEU A 1 80 ? -2.687 -8.769 -12.684 1.00 89.06 80 LEU A C 1
ATOM 641 O O . LEU A 1 80 ? -2.753 -9.650 -11.841 1.00 89.06 80 LEU A O 1
ATOM 645 N N . ASP A 1 81 ? -3.720 -7.977 -12.974 1.00 91.06 81 ASP A N 1
ATOM 646 C CA . ASP A 1 81 ? -5.015 -8.070 -12.295 1.00 91.06 81 ASP A CA 1
ATOM 647 C C . ASP A 1 81 ? -5.582 -9.508 -12.235 1.00 91.06 81 ASP A C 1
ATOM 649 O O . ASP A 1 81 ? -6.091 -9.885 -11.179 1.00 91.06 81 ASP A O 1
ATOM 653 N N . PRO A 1 82 ? -5.439 -10.362 -13.279 1.00 92.38 82 PRO A N 1
ATOM 654 C CA . PRO A 1 82 ? -5.870 -11.762 -13.206 1.00 92.38 82 PRO A CA 1
ATOM 655 C C . PRO A 1 82 ? -5.135 -12.615 -12.158 1.00 92.38 82 PRO A C 1
ATOM 657 O O . PRO A 1 82 ? -5.642 -13.659 -11.769 1.00 92.38 82 PRO A O 1
ATOM 660 N N . LEU A 1 83 ? -3.951 -12.205 -11.687 1.00 88.38 83 LEU A N 1
ATOM 661 C CA . LEU A 1 83 ? -3.244 -12.895 -10.598 1.00 88.38 83 LEU A CA 1
ATOM 662 C C . LEU A 1 83 ? -3.906 -12.666 -9.237 1.00 88.38 83 LEU A C 1
ATOM 664 O O . LEU A 1 83 ? -3.631 -13.396 -8.288 1.00 88.38 83 LEU A O 1
ATOM 668 N N . PHE A 1 84 ? -4.762 -11.649 -9.134 1.00 88.19 84 PHE A N 1
ATOM 669 C CA . PHE A 1 84 ? -5.391 -11.237 -7.886 1.00 88.19 84 PHE A CA 1
ATOM 670 C C . PHE A 1 84 ? -6.852 -11.679 -7.771 1.00 88.19 84 PHE A C 1
ATOM 672 O O . PHE A 1 84 ? -7.504 -11.301 -6.805 1.00 88.19 84 PHE A O 1
ATOM 679 N N . THR A 1 85 ? -7.373 -12.470 -8.717 1.00 83.50 85 THR A N 1
ATOM 680 C CA . THR A 1 85 ? -8.797 -12.856 -8.769 1.00 83.50 85 THR A CA 1
ATOM 681 C C . THR A 1 85 ? -9.306 -13.480 -7.467 1.00 83.50 85 THR A C 1
ATOM 683 O O . THR A 1 85 ? -10.418 -13.166 -7.052 1.00 83.50 85 THR A O 1
ATOM 686 N N . ASP A 1 86 ? -8.472 -14.269 -6.787 1.00 84.88 86 ASP A N 1
ATOM 687 C CA . ASP A 1 86 ? -8.824 -14.941 -5.528 1.00 84.88 86 ASP A CA 1
ATOM 688 C C . ASP A 1 86 ? -8.146 -14.316 -4.293 1.00 84.88 86 ASP A C 1
ATOM 690 O O . ASP A 1 86 ? -8.235 -14.843 -3.184 1.00 84.88 86 ASP A O 1
ATOM 694 N N . ALA A 1 87 ? -7.440 -13.196 -4.467 1.00 85.06 87 ALA A N 1
ATOM 695 C CA . ALA A 1 87 ? -6.693 -12.534 -3.405 1.00 85.06 87 ALA A CA 1
ATOM 696 C C . ALA A 1 87 ? -7.392 -11.248 -2.947 1.00 85.06 87 ALA A C 1
ATOM 698 O O . ALA A 1 87 ? -8.003 -10.520 -3.727 1.00 85.06 87 ALA A O 1
ATOM 699 N N . ALA A 1 88 ? -7.252 -10.917 -1.662 1.00 89.00 88 ALA A N 1
ATOM 700 C CA . ALA A 1 88 ? -7.782 -9.676 -1.105 1.00 89.00 88 ALA A CA 1
ATOM 701 C C . ALA A 1 88 ? -6.928 -8.470 -1.536 1.00 89.00 88 ALA A C 1
ATOM 703 O O . ALA A 1 88 ? -6.132 -7.963 -0.751 1.00 89.00 88 ALA A O 1
ATOM 704 N N . VAL A 1 89 ? -7.105 -8.002 -2.772 1.00 93.50 89 VAL A N 1
ATOM 705 C CA . VAL A 1 89 ? -6.353 -6.891 -3.375 1.00 93.50 89 VAL A CA 1
ATOM 706 C C . VAL A 1 89 ? -7.306 -5.772 -3.787 1.00 93.50 89 VAL A C 1
ATOM 708 O O . VAL A 1 89 ? -8.345 -6.018 -4.394 1.00 93.50 89 VAL A O 1
ATOM 711 N N . LEU A 1 90 ? -6.949 -4.525 -3.477 1.00 94.62 90 LEU A N 1
ATOM 712 C CA . LEU A 1 90 ? -7.677 -3.348 -3.945 1.00 94.62 90 LEU A CA 1
ATOM 713 C C . LEU A 1 90 ? -6.992 -2.787 -5.196 1.00 94.62 90 LEU A C 1
ATOM 715 O O . LEU A 1 90 ? -5.935 -2.165 -5.108 1.00 94.62 90 LEU A O 1
ATOM 719 N N . ILE A 1 91 ? -7.601 -3.008 -6.359 1.00 94.50 91 ILE A N 1
ATOM 720 C CA . ILE A 1 91 ? -7.095 -2.533 -7.652 1.00 94.50 91 ILE A CA 1
ATOM 721 C C . ILE A 1 91 ? -7.728 -1.178 -7.977 1.00 94.50 91 ILE A C 1
ATOM 723 O O . ILE A 1 91 ? -8.951 -1.040 -7.928 1.00 94.50 91 ILE A O 1
ATOM 727 N N . VAL A 1 92 ? -6.908 -0.186 -8.332 1.00 94.31 92 VAL A N 1
ATOM 728 C CA . VAL A 1 92 ? -7.365 1.163 -8.702 1.00 94.31 92 VAL A CA 1
ATOM 729 C C . VAL A 1 92 ? -6.802 1.633 -10.037 1.00 94.31 92 VAL A C 1
ATOM 731 O O . VAL A 1 92 ? -5.673 1.306 -10.391 1.00 94.31 92 VAL A O 1
ATOM 734 N N . ASP A 1 93 ? -7.574 2.432 -10.773 1.00 93.62 93 ASP A N 1
ATOM 735 C CA . ASP A 1 93 ? -7.125 3.038 -12.036 1.00 93.62 93 ASP A CA 1
ATOM 736 C C . ASP A 1 93 ? -6.190 4.231 -11.819 1.00 93.62 93 ASP A C 1
ATOM 738 O O . ASP A 1 93 ? -5.202 4.394 -12.534 1.00 93.62 93 ASP A O 1
ATOM 742 N N . ASP A 1 94 ? -6.485 5.052 -10.812 1.00 91.75 94 ASP A N 1
ATOM 743 C CA . ASP A 1 94 ? -5.675 6.194 -10.406 1.00 91.75 94 ASP A CA 1
ATOM 744 C C . ASP A 1 94 ? -5.769 6.377 -8.885 1.00 91.75 94 ASP A C 1
ATOM 746 O O . ASP A 1 94 ? -6.803 6.123 -8.265 1.00 91.75 94 ASP A O 1
ATOM 750 N N . TRP A 1 95 ? -4.679 6.822 -8.261 1.00 90.81 95 TRP A N 1
ATOM 751 C CA . TRP A 1 95 ? -4.634 7.047 -6.814 1.00 90.81 95 TRP A CA 1
ATOM 752 C C . TRP A 1 95 ? -5.654 8.093 -6.353 1.00 90.81 95 TRP A C 1
ATOM 754 O O . TRP A 1 95 ? -6.203 7.969 -5.266 1.00 90.81 95 TRP A O 1
ATOM 764 N N . ASN A 1 96 ? -5.963 9.089 -7.190 1.00 87.19 96 ASN A N 1
ATOM 765 C CA . ASN A 1 96 ? -6.939 10.134 -6.879 1.00 87.19 96 ASN A CA 1
ATOM 766 C C . ASN A 1 96 ? -8.387 9.621 -6.834 1.00 87.19 96 ASN A C 1
ATOM 768 O O . ASN A 1 96 ? -9.262 10.346 -6.369 1.00 87.19 96 ASN A O 1
ATOM 772 N N . ASN A 1 97 ? -8.662 8.395 -7.296 1.00 87.06 97 ASN A N 1
ATOM 773 C CA . ASN A 1 97 ? -9.975 7.768 -7.121 1.00 87.06 97 ASN A CA 1
ATOM 774 C C . ASN A 1 97 ? -10.211 7.261 -5.692 1.00 87.06 97 ASN A C 1
ATOM 776 O O . ASN A 1 97 ? -11.315 6.817 -5.385 1.00 87.06 97 ASN A O 1
ATOM 780 N N . LEU A 1 98 ? -9.197 7.308 -4.827 1.00 88.75 98 LEU A N 1
ATOM 781 C CA . LEU A 1 98 ? -9.304 6.905 -3.435 1.00 88.75 98 LEU A CA 1
ATOM 782 C C . LEU A 1 98 ? -9.376 8.126 -2.515 1.00 88.75 98 LE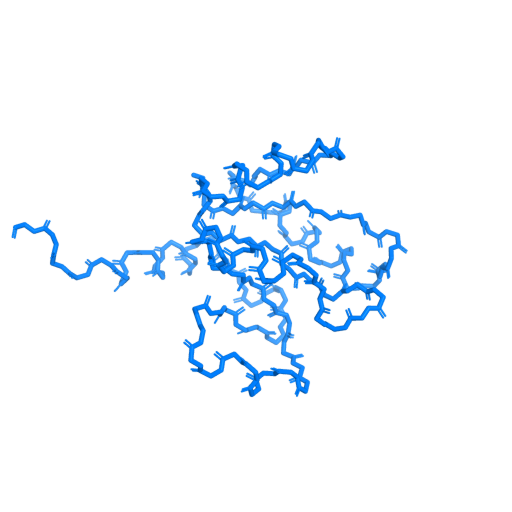U A C 1
ATOM 784 O O . LEU A 1 98 ? -8.594 9.070 -2.642 1.00 88.75 98 LEU A O 1
ATOM 788 N N . ASN A 1 99 ? -10.252 8.047 -1.520 1.00 89.88 99 ASN A N 1
ATOM 789 C CA . ASN A 1 99 ? -10.287 8.937 -0.363 1.00 89.88 99 ASN A CA 1
ATOM 790 C C . ASN A 1 99 ? -10.368 8.107 0.927 1.00 89.88 99 ASN A C 1
ATOM 792 O O . ASN A 1 99 ? -10.494 6.877 0.882 1.00 89.88 99 ASN A O 1
ATOM 796 N N . ILE A 1 100 ? -10.225 8.774 2.072 1.00 88.50 100 ILE A N 1
ATOM 797 C CA . ILE A 1 100 ? -10.180 8.100 3.370 1.00 88.50 100 ILE A CA 1
ATOM 798 C C . ILE A 1 100 ? -11.525 7.439 3.687 1.00 88.50 100 ILE A C 1
ATOM 800 O O . ILE A 1 100 ? -11.551 6.289 4.118 1.00 88.50 100 ILE A O 1
ATOM 804 N N . GLU A 1 101 ? -12.629 8.108 3.355 1.00 90.50 101 GLU A N 1
ATOM 805 C CA . GLU A 1 101 ? -13.991 7.658 3.633 1.00 90.50 101 GLU A CA 1
ATOM 806 C C . GLU A 1 101 ? -14.303 6.348 2.901 1.00 90.50 101 GLU A C 1
ATOM 808 O O . GLU A 1 101 ? -14.907 5.431 3.458 1.00 90.50 101 GLU A O 1
ATOM 813 N N . TYR A 1 102 ? -13.845 6.218 1.654 1.00 90.81 102 TYR A N 1
ATOM 814 C CA . TYR A 1 102 ? -13.994 4.996 0.878 1.00 90.81 102 TYR A CA 1
ATOM 815 C C . TYR A 1 102 ? -13.199 3.843 1.497 1.00 90.81 102 TYR A C 1
ATOM 817 O O . TYR A 1 102 ? -13.748 2.754 1.676 1.00 90.81 102 TYR A O 1
ATOM 825 N N . LEU A 1 103 ? -11.939 4.074 1.886 1.00 90.50 103 LEU A N 1
ATOM 826 C CA . LEU A 1 103 ? -11.122 3.051 2.549 1.00 90.50 103 LEU A CA 1
ATOM 827 C C . LEU A 1 103 ? -11.740 2.605 3.882 1.00 90.50 103 LEU A C 1
ATOM 829 O O . LEU A 1 103 ? -11.775 1.410 4.170 1.00 90.50 103 LEU A O 1
ATOM 833 N N . GLU A 1 104 ? -12.269 3.537 4.671 1.00 91.44 104 GLU A N 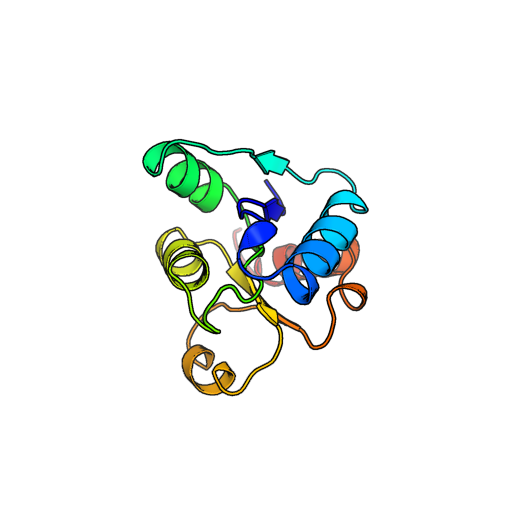1
ATOM 834 C CA . GLU A 1 104 ? -12.978 3.240 5.920 1.00 91.44 104 GLU A CA 1
ATOM 835 C C . GLU A 1 104 ? -14.267 2.449 5.671 1.00 91.44 104 GLU A C 1
ATOM 837 O O . GLU A 1 104 ? -14.521 1.455 6.357 1.00 91.44 104 GLU A O 1
ATOM 842 N N . SER A 1 105 ? -15.036 2.808 4.638 1.00 91.56 105 SER A N 1
ATOM 843 C CA . SER A 1 105 ? -16.246 2.071 4.255 1.00 91.56 105 SER A CA 1
ATOM 844 C C . SER A 1 105 ? -15.942 0.619 3.876 1.00 91.56 105 SER A C 1
ATOM 846 O O . SER A 1 105 ? -16.696 -0.286 4.230 1.00 91.56 105 SER A O 1
ATOM 848 N N . LEU A 1 106 ? -14.805 0.367 3.216 1.00 90.44 106 LEU A N 1
ATOM 849 C CA . LEU A 1 106 ? -14.366 -0.981 2.864 1.00 90.44 106 LEU A CA 1
ATOM 850 C C . LEU A 1 106 ? -14.012 -1.811 4.098 1.00 90.44 106 LEU A C 1
ATOM 852 O O . LEU A 1 106 ? -14.214 -3.021 4.074 1.00 90.44 106 LEU A O 1
ATOM 856 N N . VAL A 1 107 ? -13.494 -1.189 5.161 1.00 88.06 107 VAL A N 1
ATOM 857 C CA . VAL A 1 107 ? -13.226 -1.869 6.439 1.00 88.06 107 VAL A CA 1
ATOM 858 C C . VAL A 1 107 ? -14.535 -2.178 7.157 1.00 88.06 107 VAL A C 1
ATOM 860 O O . VAL A 1 107 ? -14.714 -3.307 7.603 1.00 88.06 107 VAL A O 1
ATOM 863 N N . TYR A 1 108 ? -15.456 -1.214 7.225 1.00 86.56 108 TYR A N 1
ATOM 864 C CA . TYR A 1 108 ? -16.759 -1.386 7.873 1.00 86.56 108 TYR A CA 1
ATOM 865 C C . TYR A 1 108 ? -17.594 -2.483 7.201 1.00 86.56 108 TYR A C 1
ATOM 867 O O . TYR A 1 108 ? -18.077 -3.394 7.862 1.00 86.56 108 TYR A O 1
ATOM 875 N N . ASN A 1 109 ? -17.690 -2.459 5.870 1.00 80.50 109 ASN A N 1
ATOM 876 C CA . ASN A 1 109 ? -18.463 -3.441 5.104 1.00 80.50 109 ASN A CA 1
ATOM 877 C C . ASN A 1 109 ? -17.826 -4.839 5.093 1.00 80.50 109 ASN A C 1
ATOM 879 O O . ASN A 1 109 ? -18.506 -5.818 4.793 1.00 80.50 109 ASN A O 1
ATOM 883 N N . ARG A 1 110 ? -16.531 -4.950 5.420 1.00 68.62 110 ARG A N 1
ATOM 884 C CA . ARG A 1 110 ? -15.870 -6.244 5.639 1.00 68.62 110 ARG A CA 1
ATOM 885 C C . ARG A 1 110 ? -16.194 -6.867 6.996 1.00 68.62 110 ARG A C 1
ATOM 887 O O . ARG A 1 110 ? -15.838 -8.023 7.196 1.00 68.62 110 ARG A O 1
ATOM 894 N N . LEU A 1 111 ? -16.865 -6.138 7.891 1.00 48.00 111 LEU A N 1
ATOM 895 C CA . LEU A 1 111 ? -17.356 -6.625 9.178 1.00 48.00 111 LEU A CA 1
ATOM 896 C C . LEU A 1 111 ? -18.881 -6.877 9.156 1.00 48.00 111 LEU A C 1
ATOM 898 O O . LEU A 1 111 ? -19.620 -6.160 9.830 1.00 48.00 111 LEU A O 1
ATOM 902 N N . PRO A 1 112 ? -19.413 -7.884 8.437 1.00 39.56 112 PRO A N 1
ATOM 903 C CA . PRO A 1 112 ? -20.707 -8.446 8.783 1.00 39.56 112 PRO A CA 1
ATOM 904 C C . PRO A 1 112 ? -20.513 -9.599 9.788 1.00 39.56 112 PRO A C 1
ATOM 906 O O . PRO A 1 112 ? -19.939 -10.630 9.446 1.00 39.56 112 PRO A O 1
ATOM 909 N N . ASN A 1 113 ? -21.068 -9.431 10.995 1.00 40.56 113 ASN A N 1
ATOM 910 C CA . ASN A 1 113 ? -21.340 -10.464 12.017 1.00 40.56 113 ASN A CA 1
ATOM 911 C C . ASN A 1 113 ? -20.186 -10.935 12.930 1.00 40.56 113 ASN A C 1
ATOM 913 O O . ASN A 1 113 ? -19.847 -12.115 12.945 1.00 40.56 113 ASN A O 1
ATOM 917 N N . GLU A 1 114 ? -19.692 -10.056 13.805 1.00 38.78 114 GLU A N 1
ATOM 918 C CA . GLU A 1 114 ? -19.177 -10.479 15.120 1.00 38.78 114 GLU A CA 1
ATOM 919 C C . GLU A 1 114 ? -20.044 -9.850 16.227 1.00 38.78 114 GLU A C 1
ATOM 921 O O . GLU A 1 114 ? -19.740 -8.772 16.738 1.00 38.78 114 GLU A O 1
ATOM 926 N N . ILE A 1 115 ? -21.166 -10.512 16.541 1.00 36.78 115 ILE A N 1
ATOM 927 C CA . ILE A 1 115 ? -21.852 -10.491 17.847 1.00 36.78 115 ILE A CA 1
ATOM 928 C C . ILE A 1 115 ? -22.239 -11.935 18.158 1.00 36.78 115 ILE A C 1
ATOM 930 O O . ILE A 1 115 ? -22.798 -12.582 17.241 1.00 36.78 115 ILE A O 1
#

Foldseek 3Di:
DAEEEDDDCVQPVVFVVQLVVLQVPAPPYDYDYDDPPVVVLVVLLVYQEYEDEAGVHQDDPSCVSSQVSNHAYEYEDDPCVVVCPPTRHHYDPGSVVDHPVVSVVVVVVVDDDDD

Secondary structure (DSSP, 8-state):
--EEE---GGGSHHHHHHHHHHHHTSTT-EE--S--HHHHHHHHHT-SEEE----SSSS-THHHHHHHTT-EEEEE--TTGGGGTTS--EEES-GGG--HHHHHHHHHHT-----

Sequence (115 aa):
MLLYVNFQVKNNRVQRSKALKWALGLPNVTHSHVTSHELYLRELGNAKFGLSPPGNGLDWHRTWEAILMGAVPIVLRSRLDPLFTDAAVLIVDDWNNLNIEYLESLVYNRLPNEI

Radius of gyration: 13.55 Å; chains: 1; bounding box: 36×29×35 Å